Protein AF-A0A448MQ91-F1 (afdb_monomer_lite)

InterPro domains:
  IPR012327 D12 class N6 adenine-specific DNA methyltransferase [PF02086] (8-88)
  IPR012327 D12 class N6 adenine-specific DNA methyltransferase [PTHR30481] (3-86)
  IPR023095 Adenine-specific methyltransferase, domain 2 [G3DSA:1.10.1020.10] (62-86)
  IPR029063 S-adenosyl-L-methionine-dependent methyltransferase superfamily [G3DSA:3.40.50.150] (6-61)
  IPR029063 S-adenosyl-L-methionine-dependent methyltransferase superfamily [SSF53335] (2-87)

Structure (mmCIF, N/CA/C/O backbone):
data_AF-A0A448MQ91-F1
#
_entry.id   AF-A0A448MQ91-F1
#
loop_
_atom_site.group_PDB
_atom_site.id
_atom_site.type_symbol
_atom_site.label_atom_id
_atom_site.label_alt_id
_atom_site.label_comp_id
_atom_site.label_asym_id
_atom_site.label_entity_id
_atom_site.label_seq_id
_atom_site.pdbx_PDB_ins_code
_atom_site.Cartn_x
_atom_site.Cartn_y
_atom_site.Cartn_z
_atom_site.occupancy
_atom_site.B_iso_or_equiv
_atom_site.auth_seq_id
_atom_site.auth_comp_id
_atom_site.auth_asym_id
_atom_site.auth_atom_id
_atom_site.pdbx_PDB_model_num
ATOM 1 N N . MET A 1 1 ? 4.462 -8.373 6.987 1.00 55.69 1 MET A N 1
ATOM 2 C CA . MET A 1 1 ? 5.170 -8.380 5.676 1.00 55.69 1 MET A CA 1
ATOM 3 C C . MET A 1 1 ? 4.553 -9.398 4.703 1.00 55.69 1 MET A C 1
ATOM 5 O O . MET A 1 1 ? 5.276 -9.985 3.909 1.00 55.69 1 MET A O 1
ATOM 9 N N . ARG A 1 2 ? 3.235 -9.644 4.775 1.00 70.69 2 ARG A N 1
ATOM 10 C CA . ARG A 1 2 ? 2.584 -10.722 4.009 1.00 70.69 2 ARG A CA 1
A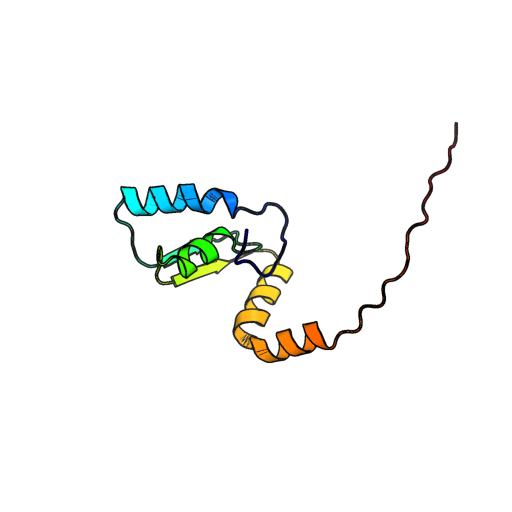TOM 11 C C . ARG A 1 2 ? 1.670 -10.214 2.886 1.00 70.69 2 ARG A C 1
ATOM 13 O O . ARG A 1 2 ? 1.409 -10.971 1.966 1.00 70.69 2 ARG A O 1
ATOM 20 N N . TYR A 1 3 ? 1.242 -8.950 2.940 1.00 86.50 3 TYR A N 1
ATOM 21 C CA . TYR A 1 3 ? 0.236 -8.414 2.016 1.00 86.50 3 TYR A CA 1
ATOM 22 C C . TYR A 1 3 ? 0.791 -7.612 0.838 1.00 86.50 3 TYR A C 1
ATOM 24 O O . TYR A 1 3 ? 0.156 -7.562 -0.208 1.00 86.50 3 TYR A O 1
ATOM 32 N N . THR A 1 4 ? 1.963 -6.985 0.974 1.00 88.94 4 THR A N 1
ATOM 33 C CA . THR A 1 4 ? 2.483 -6.139 -0.107 1.00 88.94 4 THR A CA 1
ATOM 34 C C . THR A 1 4 ? 3.080 -6.969 -1.252 1.00 88.94 4 THR A C 1
ATOM 36 O O . THR A 1 4 ? 3.929 -7.829 -0.994 1.00 88.94 4 THR A O 1
ATOM 39 N N . PRO A 1 5 ? 2.697 -6.697 -2.514 1.00 89.81 5 PRO A N 1
ATOM 40 C CA . PRO A 1 5 ? 3.295 -7.324 -3.691 1.00 89.81 5 PRO A CA 1
ATOM 41 C C . PRO A 1 5 ? 4.6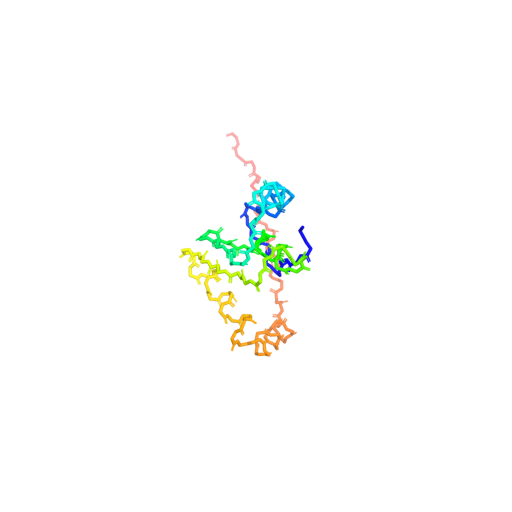77 -6.747 -4.041 1.00 89.81 5 PRO A C 1
ATOM 43 O O . PRO A 1 5 ? 5.369 -7.296 -4.896 1.00 89.81 5 PRO A O 1
ATOM 46 N N . LEU A 1 6 ? 5.098 -5.651 -3.396 1.00 87.50 6 LEU A N 1
ATOM 47 C CA . LEU A 1 6 ? 6.316 -4.920 -3.733 1.00 87.50 6 LEU A CA 1
ATOM 48 C C . LEU A 1 6 ? 7.295 -4.899 -2.556 1.00 87.50 6 LEU A C 1
ATOM 50 O O . LEU A 1 6 ? 7.050 -4.275 -1.521 1.00 87.50 6 LEU A O 1
ATOM 54 N N . ARG A 1 7 ? 8.467 -5.524 -2.729 1.00 82.50 7 ARG A N 1
ATOM 55 C CA . ARG A 1 7 ? 9.589 -5.293 -1.810 1.00 82.50 7 ARG A CA 1
ATOM 56 C C . ARG A 1 7 ? 10.220 -3.943 -2.120 1.00 82.50 7 ARG A C 1
ATOM 58 O O . ARG A 1 7 ? 11.007 -3.829 -3.053 1.00 82.50 7 ARG A O 1
ATOM 65 N N . TYR A 1 8 ? 9.909 -2.952 -1.297 1.00 84.06 8 TYR A N 1
ATOM 66 C CA . TYR A 1 8 ? 10.518 -1.628 -1.360 1.00 84.06 8 TYR A CA 1
ATOM 67 C C . TYR A 1 8 ? 11.361 -1.355 -0.100 1.00 84.06 8 TYR A C 1
ATOM 69 O O . TYR A 1 8 ? 10.926 -1.726 1.001 1.00 84.06 8 TYR A O 1
ATOM 77 N N . PRO A 1 9 ? 12.568 -0.761 -0.216 1.00 77.44 9 PRO A N 1
ATOM 78 C CA . PRO A 1 9 ? 13.402 -0.425 0.936 1.00 77.44 9 PRO A CA 1
ATOM 79 C C . PRO A 1 9 ? 12.670 0.437 1.973 1.00 77.44 9 PRO A C 1
ATOM 81 O O . PRO A 1 9 ? 11.793 1.231 1.645 1.00 77.44 9 PRO A O 1
ATOM 84 N N . GLY A 1 10 ? 13.035 0.273 3.248 1.00 77.50 10 GLY A N 1
ATOM 85 C CA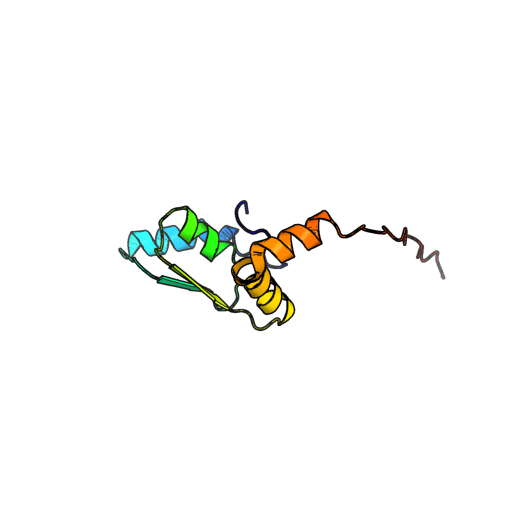 . GLY A 1 10 ? 12.395 1.004 4.348 1.00 77.50 10 GLY A CA 1
ATOM 86 C C . GLY A 1 10 ? 11.030 0.445 4.765 1.00 77.50 10 GLY A C 1
ATOM 87 O O . GLY A 1 10 ? 10.204 1.191 5.282 1.00 77.50 10 GLY A O 1
ATOM 88 N N . GLY A 1 11 ? 10.783 -0.851 4.533 1.00 71.25 11 GLY A N 1
ATOM 89 C CA . GLY A 1 11 ? 9.507 -1.528 4.783 1.00 71.25 11 GLY A CA 1
ATOM 90 C C . GLY A 1 11 ? 8.897 -1.238 6.160 1.00 71.25 11 GLY A C 1
ATOM 91 O O . GLY A 1 11 ? 9.249 -1.867 7.158 1.00 71.25 11 GLY A O 1
ATOM 92 N N . LYS A 1 12 ? 7.914 -0.330 6.178 1.00 83.19 12 LYS A N 1
ATOM 93 C CA . LYS A 1 12 ? 7.221 0.154 7.383 1.00 83.19 12 LYS A CA 1
ATOM 94 C C . LYS A 1 12 ? 6.201 -0.834 7.947 1.00 83.19 12 LYS A C 1
ATOM 96 O O . LYS A 1 12 ? 5.642 -0.589 9.002 1.00 83.19 12 LYS A O 1
ATOM 101 N N . ALA A 1 13 ? 5.998 -1.988 7.307 1.00 86.38 13 ALA A N 1
ATOM 102 C CA . ALA A 1 13 ? 5.010 -2.989 7.724 1.00 86.38 13 ALA A CA 1
ATOM 103 C C . ALA A 1 13 ? 5.170 -3.463 9.184 1.00 86.38 13 ALA A C 1
ATOM 105 O O . ALA A 1 13 ? 4.217 -3.957 9.774 1.00 86.38 13 ALA A O 1
ATOM 106 N N . LYS A 1 14 ? 6.365 -3.329 9.778 1.00 88.38 14 LYS A N 1
ATOM 107 C CA . LYS A 1 14 ? 6.591 -3.630 11.202 1.00 88.38 14 LYS A CA 1
ATOM 108 C C . LYS A 1 14 ? 5.890 -2.653 12.156 1.00 88.38 14 LYS A C 1
ATOM 110 O O . LYS A 1 14 ? 5.733 -2.996 13.318 1.00 88.38 14 LYS A O 1
ATOM 115 N N . PHE A 1 15 ? 5.471 -1.479 11.683 1.00 91.56 15 PHE A N 1
ATOM 116 C CA . PHE A 1 15 ? 4.724 -0.498 12.470 1.00 91.56 15 PHE A CA 1
ATOM 117 C C . PHE A 1 15 ? 3.226 -0.795 12.547 1.00 91.56 15 PHE A C 1
ATOM 119 O O . PHE A 1 15 ? 2.558 -0.207 13.388 1.00 91.56 15 PHE A O 1
ATOM 126 N N . ALA A 1 16 ? 2.696 -1.711 11.727 1.00 94.62 16 ALA A N 1
ATOM 127 C CA . ALA A 1 16 ? 1.266 -2.009 11.716 1.00 94.62 16 ALA A CA 1
ATOM 128 C C . ALA A 1 16 ? 0.687 -2.325 13.114 1.00 94.62 16 ALA A C 1
ATOM 130 O O . ALA A 1 16 ? -0.339 -1.738 13.438 1.00 94.62 16 ALA A O 1
ATOM 131 N N . PRO A 1 17 ? 1.341 -3.121 13.992 1.00 96.12 17 PRO A N 1
ATOM 132 C CA . PRO A 1 17 ? 0.832 -3.353 15.348 1.00 96.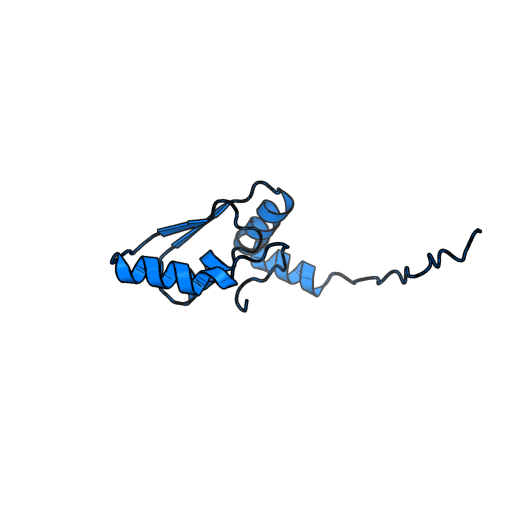12 17 PRO A CA 1
ATOM 133 C C . PRO A 1 17 ? 0.703 -2.074 16.186 1.00 96.12 17 PRO A C 1
ATOM 135 O O . PRO A 1 17 ? -0.279 -1.908 16.896 1.00 96.12 17 PRO A O 1
ATOM 138 N N . VAL A 1 18 ? 1.661 -1.148 16.067 1.00 97.06 18 VAL A N 1
ATOM 139 C CA . VAL A 1 18 ? 1.634 0.129 16.801 1.00 97.06 18 VAL A CA 1
ATOM 140 C C . VAL A 1 18 ? 0.496 1.014 16.297 1.00 97.06 18 VAL A C 1
ATOM 142 O O . VAL A 1 18 ? -0.214 1.617 17.090 1.00 97.06 18 VAL A O 1
ATOM 145 N N . ILE A 1 19 ? 0.288 1.077 14.979 1.00 97.00 19 ILE A N 1
ATOM 146 C CA . ILE A 1 19 ? -0.807 1.872 14.408 1.00 97.00 19 ILE A CA 1
ATOM 147 C C . ILE A 1 19 ? -2.173 1.285 14.783 1.00 97.00 19 ILE A C 1
ATOM 149 O O . ILE A 1 19 ? -3.077 2.042 15.118 1.00 97.00 19 ILE A O 1
ATOM 153 N N . LYS A 1 20 ? -2.311 -0.046 14.791 1.00 97.44 20 LYS A N 1
ATOM 154 C CA . LYS A 1 20 ? -3.525 -0.739 15.253 1.00 97.44 20 LYS A CA 1
ATOM 155 C C . LYS A 1 20 ? -3.862 -0.392 16.699 1.00 97.44 20 LYS A C 1
ATOM 157 O O . LYS A 1 20 ? -4.995 -0.023 16.975 1.00 97.44 20 LYS A O 1
ATOM 162 N N . GLN A 1 21 ? -2.861 -0.417 17.578 1.00 98.19 21 GLN A N 1
ATOM 163 C CA . GLN A 1 21 ? -3.027 -0.016 18.973 1.00 98.19 21 GLN A CA 1
ATOM 164 C C . GLN A 1 21 ? -3.513 1.437 19.090 1.00 98.19 21 GLN A C 1
ATOM 166 O O . GLN A 1 21 ? -4.461 1.702 19.817 1.00 98.19 21 GLN A O 1
ATOM 171 N N . ILE A 1 22 ? -2.929 2.371 18.329 1.00 98.00 22 ILE A N 1
ATOM 172 C CA . ILE A 1 22 ? -3.374 3.776 18.320 1.00 98.00 22 ILE A CA 1
ATOM 173 C C . ILE A 1 22 ? -4.835 3.894 17.859 1.00 98.00 22 ILE A C 1
ATOM 175 O O . ILE A 1 22 ? -5.591 4.666 18.442 1.00 98.00 22 ILE A O 1
ATOM 179 N N . ILE A 1 23 ? -5.234 3.151 16.823 1.00 97.94 23 ILE A N 1
ATOM 180 C CA . ILE A 1 23 ? -6.614 3.143 16.318 1.00 97.94 23 ILE A CA 1
ATOM 181 C C . ILE A 1 23 ? -7.582 2.661 17.404 1.00 97.94 23 ILE A C 1
ATOM 183 O O . ILE A 1 23 ? -8.570 3.341 17.669 1.00 97.94 23 ILE A O 1
ATOM 187 N N . GLU A 1 24 ? -7.277 1.535 18.054 1.00 97.81 24 GLU A N 1
ATOM 188 C CA . GLU A 1 24 ? -8.114 0.940 19.104 1.00 97.81 24 GLU A CA 1
ATOM 189 C C . GLU A 1 24 ? -8.219 1.846 20.339 1.00 97.81 24 GLU A C 1
ATOM 191 O O . GLU A 1 24 ? -9.319 2.108 20.816 1.00 97.81 24 GLU A O 1
ATOM 196 N N . GLU A 1 25 ? -7.094 2.377 20.828 1.00 98.44 25 GLU A N 1
ATOM 197 C CA . GLU A 1 25 ? -7.048 3.237 22.021 1.00 98.44 25 GLU A CA 1
ATOM 198 C C . GLU A 1 25 ? -7.793 4.566 21.846 1.00 98.44 25 GLU A C 1
ATOM 200 O O . GLU A 1 25 ? -8.204 5.175 22.832 1.00 98.44 25 GLU A O 1
ATOM 205 N N . ASN A 1 26 ? -7.953 5.026 20.604 1.00 98.19 26 ASN A N 1
ATOM 206 C CA . ASN A 1 26 ? -8.618 6.288 20.277 1.00 98.19 26 ASN A CA 1
ATOM 207 C C . ASN A 1 26 ? -9.986 6.080 19.606 1.00 98.19 26 ASN A C 1
ATOM 209 O O . ASN A 1 26 ? -10.556 7.049 19.107 1.00 98.19 26 ASN A O 1
ATOM 213 N N . GLU A 1 27 ? -10.489 4.839 19.559 1.00 97.62 27 GLU A N 1
ATOM 214 C CA . GLU A 1 27 ? -11.773 4.474 18.939 1.00 97.62 27 GLU A CA 1
ATOM 215 C C . GLU A 1 27 ? -11.919 5.017 17.499 1.00 97.62 27 GLU A C 1
ATOM 217 O O . GLU A 1 27 ? -12.987 5.464 17.072 1.00 97.62 27 GLU A O 1
ATOM 222 N N . LEU A 1 28 ? -10.818 5.014 16.738 1.00 97.56 28 LEU A N 1
ATOM 223 C CA . LEU A 1 28 ? -10.785 5.548 15.378 1.00 97.56 28 LEU A CA 1
ATOM 224 C C . LEU A 1 28 ? -11.373 4.544 14.383 1.00 97.56 28 LEU A C 1
ATOM 226 O O . LEU A 1 28 ? -11.154 3.339 14.480 1.00 97.56 28 LEU A O 1
ATOM 230 N N . TYR A 1 29 ? -12.072 5.053 13.370 1.00 94.75 29 TYR A N 1
ATOM 231 C CA . TYR A 1 29 ? -12.614 4.239 12.285 1.00 94.75 29 TYR A CA 1
ATOM 232 C C . TYR A 1 29 ? -12.731 5.048 10.988 1.00 94.75 29 TYR A C 1
ATOM 234 O O . TYR A 1 29 ? -12.872 6.272 11.016 1.00 94.75 29 TYR A O 1
ATOM 242 N N . GLY A 1 30 ? -12.691 4.362 9.843 1.00 97.62 30 GLY A N 1
ATOM 243 C CA . GLY A 1 30 ? -12.855 4.961 8.517 1.00 97.62 30 GLY A CA 1
ATOM 244 C C . GLY A 1 30 ? -11.582 4.898 7.678 1.00 97.62 30 GLY A C 1
ATOM 245 O O . GLY A 1 30 ? -11.040 3.820 7.456 1.00 97.62 30 GLY A O 1
ATOM 246 N N . HIS A 1 31 ? -11.114 6.043 7.182 1.00 98.38 31 HIS A N 1
ATOM 247 C CA . HIS A 1 31 ? -10.041 6.117 6.187 1.00 98.38 31 HIS A CA 1
ATOM 248 C C . HIS A 1 31 ? -8.642 6.177 6.817 1.00 98.38 31 HIS A C 1
ATOM 250 O O . HIS A 1 31 ? -8.390 6.984 7.711 1.00 98.38 31 HIS A O 1
ATOM 256 N N . TYR A 1 32 ? -7.694 5.413 6.270 1.00 97.94 32 TYR A N 1
ATOM 257 C CA . TYR A 1 32 ? -6.266 5.532 6.581 1.00 97.94 32 TYR A CA 1
ATOM 258 C C . TYR A 1 32 ? -5.506 6.191 5.423 1.00 97.94 32 TYR A C 1
ATOM 260 O O . TYR A 1 32 ? -5.726 5.858 4.259 1.00 97.94 32 TYR A O 1
ATOM 268 N N . VAL A 1 33 ? -4.590 7.118 5.721 1.00 97.62 33 VAL A N 1
ATOM 269 C CA . VAL A 1 33 ? -3.824 7.865 4.706 1.00 97.62 33 VAL A CA 1
ATOM 270 C C . VAL A 1 33 ? -2.323 7.636 4.900 1.00 97.62 33 VAL A C 1
ATOM 272 O O . VAL A 1 33 ? -1.778 7.954 5.955 1.00 97.62 33 VAL A O 1
ATOM 275 N N . GLU A 1 34 ? -1.636 7.126 3.873 1.00 95.50 34 GLU A N 1
ATOM 276 C CA . GLU A 1 34 ? -0.190 6.855 3.878 1.00 95.50 34 GLU A CA 1
ATOM 277 C C . GLU A 1 34 ? 0.511 7.630 2.742 1.00 95.50 34 GLU A C 1
ATOM 279 O O . GLU A 1 34 ? 0.618 7.133 1.618 1.00 95.50 34 GLU A O 1
ATOM 284 N N . PRO A 1 35 ? 1.010 8.857 2.999 1.00 94.06 35 PRO A N 1
ATOM 285 C CA . PRO A 1 35 ? 1.574 9.720 1.954 1.00 94.06 35 PRO A CA 1
ATOM 286 C C . PRO A 1 35 ? 2.967 9.302 1.446 1.00 94.06 35 PRO A C 1
ATOM 288 O O . PRO A 1 35 ? 3.439 9.863 0.456 1.00 94.06 35 PRO A O 1
ATOM 291 N N . TYR A 1 36 ? 3.612 8.348 2.130 1.00 92.56 36 TYR A N 1
ATOM 292 C CA . TYR A 1 36 ? 4.943 7.800 1.828 1.00 92.56 36 TYR A CA 1
ATOM 293 C C . TYR A 1 36 ? 4.892 6.270 1.776 1.00 92.56 36 TYR A C 1
ATOM 295 O O . TYR A 1 36 ? 5.560 5.574 2.563 1.00 92.56 36 TYR A O 1
ATOM 303 N N . ALA A 1 37 ? 4.023 5.766 0.904 1.00 93.19 37 ALA A N 1
ATOM 304 C CA . ALA A 1 37 ? 3.595 4.380 0.909 1.00 93.19 37 ALA A CA 1
ATOM 305 C C . ALA A 1 37 ? 4.730 3.410 0.570 1.00 93.19 37 ALA A C 1
ATOM 307 O O . ALA A 1 37 ? 4.892 2.391 1.247 1.00 93.19 37 ALA A O 1
ATOM 308 N N . GLY A 1 38 ? 5.529 3.686 -0.464 1.00 94.25 38 GLY A N 1
ATOM 309 C CA . GLY A 1 38 ? 6.436 2.706 -1.053 1.00 94.25 38 GLY A CA 1
ATOM 310 C C . GLY A 1 38 ? 5.687 1.408 -1.374 1.00 94.25 38 GLY A C 1
ATOM 311 O O . GLY A 1 38 ? 4.895 1.333 -2.308 1.00 94.25 38 GLY A O 1
ATOM 312 N N . GLY A 1 39 ? 5.889 0.384 -0.540 1.00 93.81 39 GLY A N 1
ATOM 313 C CA . GLY A 1 39 ? 5.148 -0.879 -0.604 1.00 93.81 39 GLY A CA 1
ATOM 314 C C . GLY A 1 39 ? 3.772 -0.895 0.087 1.00 93.81 39 GLY A C 1
ATOM 315 O O . GLY A 1 39 ? 3.171 -1.963 0.130 1.00 93.81 39 GLY A O 1
ATOM 316 N N . ALA A 1 40 ? 3.278 0.210 0.655 1.00 95.00 40 ALA A N 1
ATOM 317 C CA . ALA A 1 40 ? 1.977 0.320 1.344 1.00 95.00 40 ALA A CA 1
ATOM 318 C C . ALA A 1 40 ? 1.752 -0.752 2.431 1.00 95.00 40 ALA A C 1
ATOM 320 O O . ALA A 1 40 ? 0.656 -1.274 2.631 1.00 95.00 40 ALA A O 1
ATOM 321 N N . GLY A 1 41 ? 2.836 -1.157 3.099 1.00 94.25 41 GLY A N 1
ATOM 322 C CA . GLY A 1 41 ? 2.824 -2.328 3.970 1.00 94.25 41 GLY A CA 1
ATOM 323 C C . GLY A 1 41 ? 1.997 -2.153 5.243 1.00 94.25 41 GLY A C 1
ATOM 324 O O . GLY A 1 41 ? 1.558 -3.161 5.785 1.00 94.25 41 GLY A O 1
ATOM 325 N N . VAL A 1 42 ? 1.819 -0.917 5.722 1.00 95.31 42 VAL A N 1
ATOM 326 C CA . VAL A 1 42 ? 0.947 -0.609 6.865 1.00 95.31 42 VAL A CA 1
ATOM 327 C C . VAL A 1 42 ? -0.489 -0.461 6.383 1.00 95.31 42 VAL A C 1
ATOM 329 O O . VAL A 1 42 ? -1.345 -1.177 6.889 1.00 95.31 42 VAL A O 1
ATOM 332 N N . ALA A 1 43 ? -0.739 0.373 5.366 1.00 96.19 43 ALA A N 1
ATOM 333 C CA . ALA A 1 43 ? -2.077 0.573 4.812 1.00 96.19 43 ALA A CA 1
ATOM 334 C C . ALA A 1 43 ? -2.777 -0.749 4.452 1.00 96.19 43 ALA A C 1
ATOM 336 O O . ALA A 1 43 ? -3.893 -0.996 4.899 1.00 96.19 43 ALA A O 1
ATOM 337 N N . LEU A 1 44 ? -2.105 -1.644 3.720 1.00 96.25 44 LEU A N 1
ATOM 338 C CA . LEU A 1 44 ? -2.684 -2.942 3.353 1.00 96.25 44 LEU A CA 1
ATOM 339 C C . LEU A 1 44 ? -2.934 -3.857 4.555 1.00 96.25 44 LEU A C 1
ATOM 341 O O . LEU A 1 44 ? -3.884 -4.633 4.547 1.00 96.25 44 LEU A O 1
ATOM 345 N N . ASP A 1 45 ? -2.079 -3.797 5.576 1.00 96.06 45 ASP A N 1
ATOM 346 C CA . ASP A 1 45 ? -2.277 -4.581 6.794 1.00 96.06 45 ASP A CA 1
ATOM 347 C C . ASP A 1 45 ? -3.491 -4.077 7.582 1.00 96.06 45 ASP A C 1
ATOM 349 O O . ASP A 1 45 ? -4.249 -4.886 8.103 1.00 96.06 45 ASP A O 1
ATOM 353 N N . LEU A 1 46 ? -3.717 -2.764 7.631 1.00 96.88 46 LEU A N 1
ATOM 354 C CA . LEU A 1 46 ? -4.907 -2.197 8.263 1.00 96.88 46 LEU A CA 1
ATOM 355 C C . LEU A 1 46 ? -6.178 -2.565 7.492 1.00 96.88 46 LEU A C 1
ATOM 357 O O . LEU A 1 46 ? -7.110 -3.088 8.097 1.00 96.88 46 LEU A O 1
ATOM 361 N N . LEU A 1 47 ? -6.173 -2.382 6.168 1.00 97.25 47 LEU A N 1
ATOM 362 C CA . LEU A 1 47 ? -7.328 -2.662 5.315 1.00 97.25 47 LEU A CA 1
ATOM 363 C C . LEU A 1 47 ? -7.752 -4.133 5.378 1.00 97.25 47 LEU A C 1
ATOM 365 O O . LEU A 1 47 ? -8.918 -4.434 5.579 1.00 97.25 47 LEU A O 1
ATOM 369 N N . PHE A 1 48 ? -6.809 -5.067 5.228 1.00 96.69 48 PHE A N 1
ATOM 370 C CA . PHE A 1 48 ? -7.135 -6.499 5.180 1.00 96.69 48 PHE A CA 1
ATOM 371 C C . PHE A 1 48 ? -7.398 -7.141 6.542 1.00 96.69 48 PHE A C 1
ATOM 373 O O . PHE A 1 48 ? -7.746 -8.317 6.592 1.00 96.69 48 PHE A O 1
ATOM 380 N N . ASN A 1 49 ? -7.187 -6.412 7.637 1.00 96.44 49 ASN A N 1
ATOM 381 C CA . ASN A 1 49 ? -7.577 -6.860 8.972 1.00 96.44 49 ASN A CA 1
ATOM 382 C C . ASN A 1 49 ? -8.715 -5.994 9.543 1.00 96.44 49 ASN A C 1
ATOM 384 O O . ASN A 1 49 ? -8.865 -5.951 10.759 1.00 96.44 49 ASN A O 1
ATOM 388 N N . ASP A 1 50 ? -9.463 -5.288 8.688 1.00 96.75 50 ASP A N 1
ATOM 389 C CA . ASP A 1 50 ? -10.660 -4.514 9.047 1.00 96.75 50 ASP A CA 1
ATOM 390 C C . ASP A 1 50 ? -10.432 -3.384 10.076 1.00 96.75 50 ASP A C 1
ATOM 392 O O . ASP A 1 50 ? -11.356 -2.955 10.764 1.00 96.75 50 ASP A O 1
ATOM 396 N N . TYR A 1 51 ? -9.208 -2.849 10.165 1.00 97.75 51 TYR A N 1
ATOM 397 C CA . TYR A 1 51 ? -8.892 -1.683 11.010 1.00 97.75 51 TYR A CA 1
ATOM 398 C C . TYR A 1 51 ? -9.226 -0.343 10.341 1.00 97.75 51 TYR A C 1
ATOM 400 O O . TYR A 1 51 ? -9.214 0.704 10.988 1.00 97.75 51 TYR A O 1
ATOM 408 N N . CYS A 1 52 ? -9.481 -0.353 9.034 1.00 97.81 52 CYS A N 1
ATOM 409 C CA . CYS A 1 52 ? -9.952 0.792 8.268 1.00 97.81 52 CYS A CA 1
ATOM 410 C C . CYS A 1 52 ? -10.840 0.310 7.114 1.00 97.81 52 CYS A C 1
ATOM 412 O O . CYS A 1 52 ? -10.716 -0.827 6.663 1.00 97.81 52 CYS A O 1
ATOM 414 N N . THR A 1 53 ? -11.731 1.174 6.631 1.00 98.31 53 THR A N 1
ATOM 415 C CA . THR A 1 53 ? -12.614 0.878 5.489 1.00 98.31 53 THR A CA 1
ATOM 416 C C . THR A 1 53 ? -11.921 1.109 4.157 1.00 98.31 53 THR A C 1
ATOM 418 O O . THR A 1 53 ? -12.183 0.422 3.175 1.00 98.31 53 THR A O 1
ATOM 421 N N . ASP A 1 54 ? -11.019 2.087 4.131 1.00 98.44 54 ASP A N 1
ATOM 422 C CA . ASP A 1 54 ? -10.387 2.584 2.924 1.00 98.44 54 ASP A CA 1
ATOM 423 C C . ASP A 1 54 ? -8.950 2.992 3.219 1.00 98.44 54 ASP A C 1
ATOM 425 O O . ASP A 1 54 ? -8.615 3.460 4.315 1.00 98.44 54 ASP A O 1
ATOM 429 N N . ILE A 1 55 ? -8.111 2.888 2.194 1.00 97.81 55 ILE A N 1
ATOM 430 C CA . ILE A 1 55 ? -6.746 3.395 2.228 1.00 97.81 55 ILE A CA 1
ATOM 431 C C . ILE A 1 55 ? -6.524 4.400 1.110 1.00 97.81 55 ILE A C 1
ATOM 433 O O . ILE A 1 55 ? -6.912 4.185 -0.036 1.00 97.81 55 ILE A O 1
ATOM 437 N N . HIS A 1 56 ? -5.833 5.480 1.448 1.00 97.56 56 HIS A N 1
ATOM 438 C CA . HIS A 1 56 ? -5.350 6.475 0.503 1.00 97.56 56 HIS A CA 1
ATOM 439 C C . HIS A 1 56 ? -3.835 6.452 0.548 1.00 97.56 56 HIS A C 1
ATOM 441 O O . HIS A 1 56 ? -3.230 6.844 1.546 1.00 97.56 56 HIS A O 1
ATOM 447 N N . ILE A 1 57 ? -3.215 5.963 -0.518 1.00 95.75 57 ILE A N 1
ATOM 448 C CA . ILE A 1 57 ? -1.762 5.856 -0.602 1.00 95.75 57 ILE A CA 1
ATOM 449 C C . ILE A 1 57 ? -1.220 6.847 -1.625 1.00 95.75 57 ILE A C 1
ATOM 451 O O . ILE A 1 57 ? -1.805 7.049 -2.688 1.00 95.75 57 ILE A O 1
ATOM 455 N N . ASN A 1 58 ? -0.085 7.453 -1.302 1.00 95.88 58 ASN A N 1
ATOM 456 C CA . ASN A 1 58 ? 0.666 8.306 -2.211 1.00 95.88 58 ASN A CA 1
ATOM 457 C C . ASN A 1 58 ? 2.162 8.002 -2.077 1.00 95.88 58 ASN A C 1
ATOM 459 O O . ASN A 1 58 ? 2.624 7.511 -1.045 1.00 95.88 58 ASN A O 1
ATOM 463 N N . ASP A 1 59 ? 2.916 8.292 -3.132 1.00 95.31 59 ASP A N 1
ATOM 464 C CA . ASP A 1 59 ? 4.371 8.339 -3.089 1.00 95.31 59 ASP A CA 1
ATOM 465 C C . ASP A 1 59 ? 4.884 9.352 -4.121 1.00 95.31 59 ASP A C 1
ATOM 467 O O . ASP A 1 59 ? 4.237 9.583 -5.144 1.00 95.31 59 ASP A O 1
ATOM 471 N N . LEU A 1 60 ? 6.033 9.968 -3.842 1.00 95.62 60 LEU A N 1
ATOM 472 C CA . LEU A 1 60 ? 6.674 10.906 -4.764 1.00 95.62 60 LEU A CA 1
ATOM 473 C C . LEU A 1 60 ? 7.396 10.168 -5.899 1.00 95.62 60 LEU A C 1
ATOM 475 O O . LEU A 1 60 ? 7.549 10.716 -6.991 1.00 95.62 60 LEU A O 1
ATOM 479 N N . ASP A 1 61 ? 7.854 8.939 -5.650 1.00 95.19 61 ASP A N 1
ATOM 480 C CA . ASP A 1 61 ? 8.515 8.136 -6.671 1.00 95.19 61 ASP A CA 1
ATOM 481 C C . ASP A 1 61 ? 7.511 7.725 -7.762 1.00 95.19 61 ASP A C 1
ATOM 483 O O . ASP A 1 61 ? 6.549 6.987 -7.523 1.00 95.19 61 ASP A O 1
ATOM 487 N N . LEU A 1 62 ? 7.746 8.195 -8.992 1.00 96.69 62 LEU A N 1
ATOM 488 C CA . LEU A 1 62 ? 6.874 7.909 -10.134 1.00 96.69 62 LEU A CA 1
ATOM 489 C C . LEU A 1 62 ? 6.799 6.413 -10.461 1.00 96.69 62 LEU A C 1
ATOM 491 O O . LEU A 1 62 ? 5.766 5.948 -10.938 1.00 96.69 62 LEU 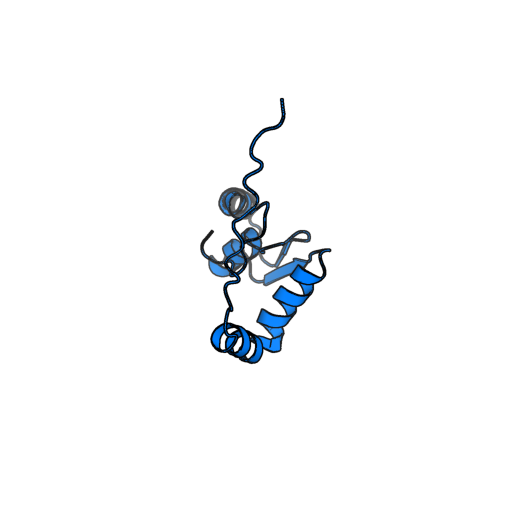A O 1
ATOM 495 N N . GLY A 1 63 ? 7.863 5.651 -10.208 1.00 95.56 63 GLY A N 1
ATOM 496 C CA . GLY A 1 63 ? 7.865 4.201 -10.363 1.00 95.56 63 GLY A CA 1
ATOM 497 C C . GLY A 1 63 ? 6.893 3.532 -9.393 1.00 95.56 63 GLY A C 1
ATOM 498 O O . GLY A 1 63 ? 6.129 2.660 -9.803 1.00 95.56 63 GLY A O 1
ATOM 499 N N . ILE A 1 64 ? 6.850 3.990 -8.141 1.00 95.25 64 ILE A N 1
ATOM 500 C CA . ILE A 1 64 ? 5.879 3.526 -7.138 1.00 95.25 64 ILE A CA 1
ATOM 501 C C . ILE A 1 64 ? 4.458 3.945 -7.503 1.00 95.25 64 ILE A C 1
ATOM 503 O O . ILE A 1 64 ? 3.550 3.112 -7.475 1.00 95.25 64 ILE A O 1
ATOM 507 N N . TYR A 1 65 ? 4.263 5.197 -7.920 1.00 96.19 65 TYR A N 1
ATOM 508 C CA . TYR A 1 65 ? 2.969 5.666 -8.411 1.00 96.19 65 TYR A CA 1
ATOM 509 C C . TYR A 1 65 ? 2.452 4.798 -9.568 1.00 96.19 65 TYR A C 1
ATOM 511 O O . TYR A 1 65 ? 1.327 4.294 -9.527 1.00 96.19 65 TYR A O 1
ATOM 519 N N . HIS A 1 66 ? 3.276 4.583 -10.598 1.00 96.44 66 HIS A N 1
ATOM 520 C CA . HIS A 1 66 ? 2.893 3.783 -11.759 1.00 96.44 66 HIS A CA 1
ATOM 521 C C . HIS A 1 66 ? 2.691 2.311 -11.411 1.00 96.44 66 HIS A C 1
ATOM 523 O O . HIS A 1 66 ? 1.789 1.691 -11.974 1.00 96.44 66 HIS A O 1
ATOM 529 N N . PHE A 1 67 ? 3.467 1.761 -10.476 1.00 95.94 67 PHE A N 1
ATOM 530 C CA . PHE A 1 67 ? 3.258 0.410 -9.968 1.00 95.94 67 PHE A CA 1
ATOM 531 C C . PHE A 1 67 ? 1.856 0.257 -9.367 1.00 95.94 67 PHE A C 1
ATOM 533 O O . PHE A 1 67 ? 1.090 -0.591 -9.828 1.00 95.94 67 PHE A O 1
ATOM 540 N N . TRP A 1 68 ? 1.491 1.113 -8.404 1.00 96.00 68 TRP A N 1
ATOM 541 C CA . TRP A 1 68 ? 0.180 1.050 -7.751 1.00 96.00 68 TRP A CA 1
ATOM 542 C C . TRP A 1 68 ? -0.960 1.297 -8.732 1.00 96.00 68 TRP A C 1
ATOM 544 O O . TRP A 1 68 ? -1.916 0.531 -8.765 1.00 96.00 68 TRP A O 1
ATOM 554 N N . LYS A 1 69 ? -0.818 2.287 -9.616 1.00 96.38 69 LYS A N 1
ATOM 555 C CA . LYS A 1 69 ? -1.801 2.540 -10.673 1.00 96.38 69 LYS A CA 1
ATOM 556 C C . LYS A 1 69 ? -1.990 1.334 -11.599 1.00 96.38 69 LYS A C 1
ATOM 558 O O . LYS A 1 69 ? -3.113 1.051 -12.006 1.00 96.38 69 LYS A O 1
ATOM 563 N N . SER A 1 70 ? -0.914 0.630 -11.951 1.00 96.56 70 SER A N 1
ATOM 564 C CA . SER A 1 70 ? -0.987 -0.528 -12.852 1.00 96.56 70 SER A CA 1
ATOM 565 C C . SER A 1 70 ? -1.685 -1.709 -12.188 1.00 96.56 70 SER A C 1
ATOM 567 O O . SER A 1 70 ? -2.571 -2.307 -12.792 1.00 96.56 70 SER A O 1
ATOM 569 N N . ILE A 1 71 ? -1.342 -2.022 -10.935 1.00 95.31 71 ILE A N 1
ATOM 570 C CA . ILE A 1 71 ? -1.951 -3.157 -10.233 1.00 95.31 71 ILE A CA 1
ATOM 571 C C . ILE A 1 71 ? -3.435 -2.918 -9.913 1.00 95.31 71 ILE A C 1
ATOM 573 O O . ILE A 1 71 ? -4.198 -3.879 -9.936 1.00 95.31 71 ILE A O 1
ATOM 577 N N . THR A 1 72 ? -3.869 -1.675 -9.666 1.00 95.56 72 THR A N 1
ATOM 578 C CA . THR A 1 72 ? -5.277 -1.373 -9.337 1.00 95.56 72 THR A CA 1
ATOM 579 C C . THR A 1 72 ? -6.153 -1.072 -10.552 1.00 95.56 72 THR A C 1
ATOM 581 O O . THR A 1 72 ? -7.342 -1.366 -10.516 1.00 95.56 72 THR A O 1
ATOM 584 N N . ASN A 1 73 ? -5.602 -0.487 -11.624 1.00 97.62 73 ASN A N 1
ATOM 585 C CA . ASN A 1 73 ? -6.403 -0.020 -12.766 1.00 97.62 73 ASN A CA 1
ATOM 586 C C . ASN A 1 73 ? -6.149 -0.816 -14.055 1.00 97.62 73 ASN A C 1
ATOM 588 O O . ASN A 1 73 ? -6.904 -0.670 -15.013 1.00 97.62 73 ASN A O 1
ATOM 592 N N . GLN A 1 74 ? -5.077 -1.608 -14.117 1.00 97.19 74 GLN A N 1
ATOM 593 C CA . GLN A 1 74 ? -4.689 -2.416 -15.283 1.00 97.19 74 GLN A CA 1
ATOM 594 C C . GLN A 1 74 ? -4.326 -3.847 -14.856 1.00 97.19 74 GLN A C 1
ATOM 596 O O . GLN A 1 74 ? -3.406 -4.457 -15.399 1.00 97.19 74 GLN A O 1
ATOM 601 N N . THR A 1 75 ? -5.039 -4.377 -13.859 1.00 96.44 75 THR A N 1
ATOM 602 C CA . THR A 1 75 ? -4.688 -5.602 -13.128 1.00 96.44 75 THR A CA 1
ATOM 603 C C . THR A 1 75 ? -4.422 -6.798 -14.040 1.00 96.44 75 THR A C 1
ATOM 605 O O . THR A 1 75 ? -3.378 -7.434 -13.916 1.00 96.44 75 THR A O 1
ATOM 608 N N . GLU A 1 76 ? -5.317 -7.078 -14.990 1.00 97.31 76 GLU A N 1
ATOM 609 C CA . GLU A 1 76 ? -5.188 -8.234 -15.887 1.00 97.31 76 GLU A CA 1
ATOM 610 C C . GLU A 1 76 ? -3.964 -8.132 -16.800 1.00 97.31 76 GLU A C 1
ATOM 612 O O . GLU A 1 76 ? -3.200 -9.088 -16.941 1.00 97.31 76 GLU A O 1
ATOM 617 N N . GLU A 1 77 ? -3.729 -6.952 -17.372 1.00 96.62 77 GLU A N 1
ATOM 618 C CA . GLU A 1 77 ? -2.577 -6.716 -18.240 1.00 96.62 77 GLU A CA 1
ATOM 619 C C . GLU A 1 77 ? -1.267 -6.766 -17.447 1.00 96.62 77 GLU A C 1
ATOM 621 O O . GLU A 1 77 ? -0.294 -7.375 -17.889 1.00 96.62 77 GLU A O 1
ATOM 626 N N . PHE A 1 78 ? -1.250 -6.203 -16.236 1.00 95.69 78 PHE A N 1
ATOM 627 C CA . PHE A 1 78 ? -0.107 -6.307 -15.335 1.00 95.69 78 PHE A CA 1
ATOM 628 C C . PHE A 1 78 ? 0.215 -7.773 -15.007 1.00 95.69 78 PHE A C 1
ATOM 630 O O . PHE A 1 78 ? 1.366 -8.196 -15.128 1.00 95.69 78 PHE A O 1
ATOM 637 N N . ILE A 1 79 ? -0.796 -8.574 -14.649 1.00 95.62 79 ILE A N 1
ATOM 638 C CA . ILE A 1 79 ? -0.638 -10.009 -14.374 1.00 95.62 79 ILE A CA 1
ATOM 639 C C . ILE A 1 79 ? -0.116 -10.746 -15.612 1.00 95.62 79 ILE A C 1
ATOM 641 O O . ILE A 1 79 ? 0.793 -11.572 -15.489 1.00 95.62 79 ILE A O 1
ATOM 645 N N . ARG A 1 80 ? -0.655 -10.444 -16.799 1.00 97.06 80 ARG A N 1
ATOM 646 C CA . ARG A 1 80 ? -0.208 -11.027 -18.068 1.00 97.06 80 ARG A CA 1
ATOM 647 C C . ARG A 1 80 ? 1.266 -10.724 -18.325 1.00 97.06 80 ARG A C 1
ATOM 649 O O . ARG A 1 80 ? 2.046 -11.644 -18.546 1.00 97.06 80 ARG A O 1
ATOM 656 N N . LEU A 1 81 ? 1.678 -9.461 -18.212 1.00 95.25 81 LEU A N 1
ATOM 657 C CA . LEU A 1 81 ? 3.072 -9.054 -18.400 1.00 95.25 81 LEU A CA 1
ATOM 658 C C . LEU A 1 81 ? 4.012 -9.734 -17.400 1.00 95.25 81 LEU A C 1
ATOM 660 O O . LEU A 1 81 ? 5.072 -10.213 -17.800 1.00 95.25 81 LEU A O 1
ATOM 664 N N . VAL A 1 82 ? 3.633 -9.824 -16.122 1.00 92.81 82 VAL A N 1
ATOM 665 C CA . VAL A 1 82 ? 4.439 -10.514 -15.100 1.00 92.81 82 VAL A CA 1
ATOM 666 C C . VAL A 1 82 ? 4.624 -11.999 -15.432 1.00 92.81 82 VAL A C 1
ATOM 668 O O . VAL A 1 82 ? 5.708 -12.536 -15.209 1.00 92.81 82 VAL A O 1
ATOM 671 N N . ARG A 1 83 ? 3.595 -12.664 -15.971 1.00 94.62 83 ARG A N 1
ATOM 672 C CA . ARG A 1 83 ? 3.644 -14.089 -16.345 1.00 94.62 83 ARG A CA 1
ATOM 673 C C . ARG A 1 83 ? 4.423 -14.343 -17.638 1.00 94.62 83 ARG A C 1
ATOM 675 O O . ARG A 1 83 ? 5.189 -15.301 -17.698 1.00 94.62 83 ARG A O 1
ATOM 682 N N . ASP A 1 84 ? 4.242 -13.491 -18.643 1.00 96.00 84 ASP A N 1
ATOM 683 C CA . ASP A 1 84 ? 4.727 -13.738 -20.006 1.00 96.00 84 ASP A CA 1
ATOM 684 C C . ASP A 1 84 ? 6.139 -13.182 -20.255 1.00 96.00 84 ASP A C 1
ATOM 686 O O . ASP A 1 84 ? 6.813 -13.575 -21.213 1.00 96.00 84 ASP A O 1
ATOM 690 N N . THR A 1 85 ? 6.615 -12.257 -19.414 1.00 94.06 85 THR A N 1
ATOM 691 C CA . THR A 1 85 ? 7.933 -11.638 -19.600 1.00 94.06 85 THR A CA 1
ATOM 692 C C . THR A 1 85 ? 9.047 -12.648 -19.336 1.00 94.06 85 THR A C 1
ATOM 694 O O . THR A 1 85 ? 9.345 -13.004 -18.195 1.00 94.06 85 THR A O 1
ATOM 697 N N . GLN A 1 86 ? 9.733 -13.072 -20.400 1.00 89.88 86 GLN A N 1
ATOM 698 C CA . GLN A 1 86 ? 10.917 -13.918 -20.276 1.00 89.88 86 GLN A CA 1
ATOM 699 C C . GLN A 1 86 ? 12.077 -13.156 -19.626 1.00 89.88 86 GLN A C 1
ATOM 701 O O . GLN A 1 86 ? 12.668 -12.247 -20.215 1.00 89.88 86 GLN A O 1
ATOM 706 N N . ILE A 1 87 ? 12.458 -13.573 -18.419 1.00 85.19 87 ILE A N 1
ATOM 707 C CA . ILE A 1 87 ? 13.611 -13.014 -17.713 1.00 85.19 87 ILE A CA 1
ATOM 708 C C . ILE A 1 87 ? 14.889 -13.630 -18.289 1.00 85.19 87 ILE A C 1
ATOM 710 O O . ILE A 1 87 ? 15.258 -14.762 -17.975 1.00 85.19 87 ILE A O 1
ATOM 714 N N . LYS A 1 88 ? 15.615 -12.867 -19.110 1.00 80.69 88 LYS A N 1
ATOM 715 C CA . LYS A 1 88 ? 16.995 -13.211 -19.474 1.00 80.69 88 LYS A CA 1
ATOM 716 C C . LYS A 1 88 ? 17.920 -12.795 -18.334 1.00 80.69 88 LYS A C 1
ATOM 718 O O . LYS A 1 88 ? 18.328 -11.638 -18.250 1.00 80.69 88 LYS A O 1
ATOM 723 N N . LEU A 1 89 ? 18.263 -13.737 -17.456 1.00 73.94 89 LEU A N 1
ATOM 724 C CA . LEU A 1 89 ? 19.319 -13.527 -16.466 1.00 73.94 89 LEU A CA 1
ATOM 725 C C . LEU A 1 89 ? 20.650 -13.339 -17.204 1.00 73.94 89 LEU A C 1
ATOM 727 O O . LEU A 1 89 ? 21.260 -14.289 -17.692 1.00 73.94 89 LEU A O 1
ATOM 731 N N . ARG A 1 90 ? 21.111 -12.091 -17.310 1.00 67.25 90 ARG A N 1
ATOM 732 C CA . ARG A 1 90 ? 22.484 -11.812 -17.728 1.00 67.25 90 ARG A CA 1
ATOM 733 C C . ARG A 1 90 ? 23.390 -12.182 -16.556 1.00 67.25 90 ARG A C 1
ATOM 735 O O . ARG A 1 90 ? 23.442 -11.454 -15.570 1.00 67.25 90 ARG A O 1
ATOM 742 N N . ASN A 1 91 ? 24.100 -13.304 -16.660 1.00 56.38 91 ASN A N 1
ATOM 743 C CA . ASN A 1 91 ? 25.130 -13.689 -15.694 1.00 56.38 91 ASN A CA 1
ATOM 744 C C . ASN A 1 91 ? 26.232 -12.619 -15.685 1.00 56.38 91 ASN A C 1
ATOM 746 O O . ASN A 1 91 ? 27.085 -12.576 -16.567 1.00 56.38 91 ASN A O 1
ATOM 750 N N . GLY A 1 92 ? 26.169 -11.713 -14.712 1.00 56.84 92 GLY A N 1
ATOM 751 C CA . GLY A 1 92 ? 27.038 -10.548 -14.601 1.00 56.8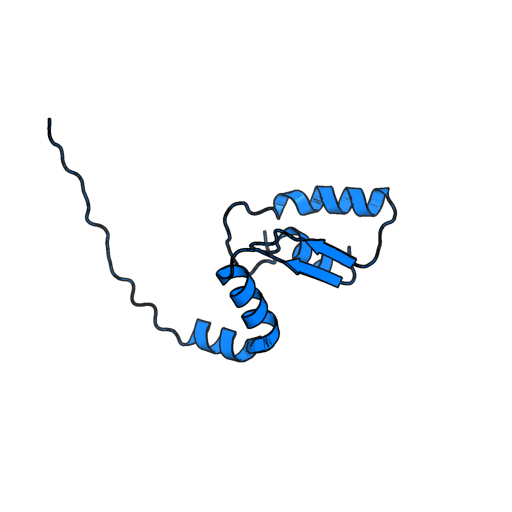4 92 GLY A CA 1
ATOM 752 C C . GLY A 1 92 ? 27.768 -10.485 -13.268 1.00 56.84 92 GLY A C 1
ATOM 753 O O . GLY A 1 92 ? 27.793 -9.426 -12.653 1.00 56.84 92 GLY A O 1
ATOM 754 N N . ILE A 1 93 ? 28.367 -11.588 -12.812 1.00 56.91 93 ILE A N 1
ATOM 755 C CA . ILE A 1 93 ? 29.426 -11.517 -11.799 1.00 56.91 93 ILE A CA 1
ATOM 756 C C . ILE A 1 93 ? 30.763 -11.656 -12.521 1.00 56.91 93 ILE A C 1
ATOM 758 O O . ILE A 1 93 ? 31.237 -12.760 -12.758 1.00 56.91 93 ILE A O 1
ATOM 762 N N . SER A 1 94 ? 31.383 -10.523 -12.851 1.00 47.81 94 SER A N 1
ATOM 763 C CA . SER A 1 94 ? 32.842 -10.417 -12.804 1.00 47.81 94 SER A CA 1
ATOM 764 C C . SER A 1 94 ? 33.269 -8.953 -12.730 1.00 47.81 94 SER A C 1
ATOM 766 O O . SER A 1 94 ? 33.537 -8.296 -13.730 1.00 47.81 94 SER A O 1
ATOM 768 N N . LYS A 1 95 ? 33.355 -8.439 -11.504 1.00 44.16 95 LYS A N 1
ATOM 769 C CA . LYS A 1 95 ? 34.488 -7.598 -11.119 1.00 44.16 95 LYS A CA 1
ATOM 770 C C . LYS A 1 95 ? 35.034 -8.139 -9.803 1.00 44.16 95 LYS A C 1
ATOM 772 O O . LYS A 1 95 ? 34.781 -7.590 -8.737 1.00 44.16 95 LYS A O 1
ATOM 777 N N . LYS A 1 96 ? 35.804 -9.231 -9.893 1.00 46.41 96 LYS A N 1
ATOM 778 C CA . LYS A 1 96 ? 36.921 -9.423 -8.963 1.00 46.41 96 LYS A CA 1
ATOM 779 C C . LYS A 1 96 ? 37.833 -8.211 -9.166 1.00 46.41 96 LYS A C 1
ATOM 781 O O . LYS A 1 96 ? 38.547 -8.159 -10.160 1.00 46.41 96 LYS A O 1
ATOM 786 N N . HIS A 1 97 ? 37.790 -7.228 -8.271 1.00 43.31 97 HIS A N 1
ATOM 787 C CA . HIS A 1 97 ? 38.935 -6.338 -8.107 1.00 43.31 97 HIS A CA 1
ATOM 788 C C . HIS A 1 97 ? 39.996 -7.130 -7.345 1.00 43.31 97 HIS A C 1
ATOM 790 O O . HIS A 1 97 ? 40.060 -7.134 -6.120 1.00 43.31 97 HIS A O 1
ATOM 796 N N . SER A 1 98 ? 40.777 -7.886 -8.109 1.00 44.59 98 SER A N 1
ATOM 797 C CA . SER A 1 98 ? 42.110 -8.315 -7.724 1.00 44.59 98 SER A CA 1
ATOM 798 C C . SER A 1 98 ? 42.995 -7.076 -7.577 1.00 44.59 98 SER A C 1
ATOM 800 O O . SER A 1 98 ? 43.189 -6.349 -8.543 1.00 44.59 98 SER A O 1
ATOM 802 N N . GLN A 1 99 ? 43.467 -6.865 -6.349 1.00 44.34 99 GLN A N 1
ATOM 803 C CA . GLN A 1 99 ? 44.744 -6.274 -5.937 1.00 44.34 99 GLN A CA 1
ATOM 804 C C . GLN A 1 99 ? 45.409 -5.235 -6.858 1.00 44.34 99 GLN A C 1
ATOM 806 O O . GLN A 1 99 ? 45.886 -5.551 -7.945 1.00 44.34 99 GLN A O 1
ATOM 811 N N . THR A 1 100 ? 45.674 -4.050 -6.311 1.00 41.09 100 THR A N 1
ATOM 812 C CA . THR A 1 100 ? 46.963 -3.381 -6.530 1.00 41.09 100 THR A CA 1
ATOM 813 C C . THR A 1 100 ? 47.369 -2.678 -5.235 1.00 41.09 100 THR A C 1
ATOM 815 O O . THR A 1 100 ? 46.658 -1.790 -4.789 1.00 41.09 100 THR A O 1
ATOM 818 N N . ARG A 1 101 ? 48.445 -3.221 -4.650 1.00 41.38 101 ARG A N 1
ATOM 819 C CA . ARG A 1 101 ? 49.480 -2.645 -3.770 1.00 41.38 101 ARG A CA 1
ATOM 820 C C . ARG A 1 101 ? 49.132 -1.446 -2.895 1.00 41.38 101 ARG A C 1
ATOM 822 O O . ARG A 1 101 ? 48.865 -0.365 -3.454 1.00 41.38 101 ARG A O 1
#

Secondary structure (DSSP, 8-state):
--S-S---SS-GGGGHHHHHHHHHHTT--SEEEETT-TTTTTHHHHHHTTS-SEEEE--S-HHHHHHHHHHHHSHHHHHHHHHH-----------------

Sequence (101 aa):
MRYTPLRYPGGKAKFAPVIKQIIEENELYGHYVEPYAGGAGVALDLLFNDYCTDIHINDLDLGIYHFWKSITNQTEEFIRLVRDTQIKLRNGISKKHSQTR

Organism: NCBI:txid758

Foldseek 3Di:
DPFFPDDDPPPPLVCLVVVLVVCVVVVHEEEDEAQDCQRPNNVRVCCVVVVYVYYHYHHPDVVSVVVVCCCPPVVVVVVVCVVPDDDDPPPDPDDPPPDDD

Radius of gyration: 18.81 Å; chains: 1; bounding box: 62×25×42 Å

pLDDT: mean 87.94, std 16.03, range [41.09, 98.44]